Protein AF-A0A937IQE1-F1 (afdb_monomer)

Foldseek 3Di:
DVVVVVVVVVVVVVVPDPCDPVNVVVVVVVVVVVVVVVVVCCVVVVPPPDPPPPPCDDD

Sequence (59 aa):
MYRYEKFRQCLSEISESHVSETDASEAFYNLSGFMSLLIKINEREQIVPKNKSNNHENQ

Structure (mmCIF, N/CA/C/O backbone):
data_AF-A0A937IQE1-F1
#
_entry.id   AF-A0A937IQE1-F1
#
loop_
_atom_site.group_PDB
_atom_site.id
_atom_site.type_symbol
_atom_site.label_atom_id
_atom_site.label_alt_id
_atom_site.label_comp_id
_atom_site.label_asym_id
_atom_site.label_entity_id
_atom_site.label_seq_id
_atom_site.pdbx_PDB_ins_code
_atom_site.Cartn_x
_atom_site.Cartn_y
_atom_site.Cartn_z
_atom_site.occupancy
_atom_site.B_iso_or_equiv
_atom_site.auth_seq_id
_atom_site.auth_comp_id
_atom_site.auth_asym_id
_atom_site.auth_atom_id
_atom_site.pdbx_PDB_model_num
ATOM 1 N N . MET A 1 1 ? -19.278 -2.735 -20.056 1.00 57.66 1 MET A N 1
ATOM 2 C CA . MET A 1 1 ? -18.140 -3.096 -20.930 1.00 57.66 1 MET A CA 1
ATOM 3 C C . MET A 1 1 ? -16.979 -2.098 -20.820 1.00 57.66 1 MET A C 1
ATOM 5 O O . MET 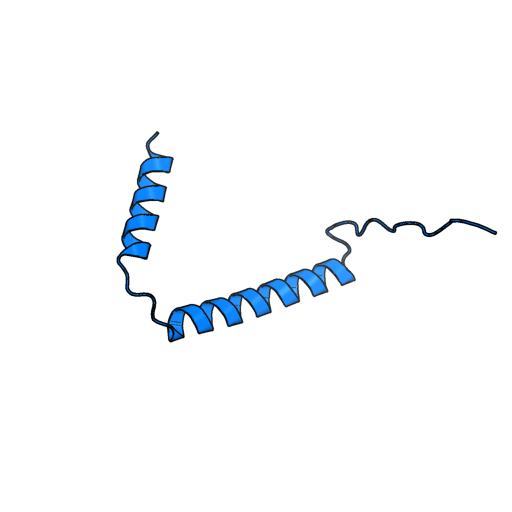A 1 1 ? -15.899 -2.501 -20.425 1.00 57.66 1 MET A O 1
ATOM 9 N N . TYR A 1 2 ? -17.212 -0.791 -20.997 1.00 69.56 2 TYR A N 1
ATOM 10 C CA . TYR A 1 2 ? -16.173 0.262 -21.021 1.00 69.56 2 TYR A CA 1
ATOM 11 C C . TYR A 1 2 ? -15.254 0.392 -19.779 1.00 69.56 2 TYR A C 1
ATOM 13 O O . TYR A 1 2 ? -14.075 0.701 -19.906 1.00 69.56 2 TYR A O 1
ATOM 21 N N . ARG A 1 3 ? -15.761 0.152 -18.559 1.00 70.81 3 ARG A N 1
ATOM 22 C CA . ARG A 1 3 ? -14.948 0.276 -17.327 1.00 70.81 3 ARG A CA 1
ATOM 23 C C . ARG A 1 3 ? -13.950 -0.869 -17.143 1.00 70.81 3 ARG A C 1
ATOM 25 O O . ARG A 1 3 ? -12.859 -0.638 -16.641 1.00 70.81 3 ARG A O 1
ATOM 32 N N . TYR A 1 4 ? -14.328 -2.078 -17.558 1.00 74.94 4 TYR A N 1
ATOM 33 C CA . TYR A 1 4 ? -13.469 -3.257 -17.464 1.00 74.94 4 TYR A CA 1
ATOM 34 C C . TYR A 1 4 ? -12.279 -3.142 -18.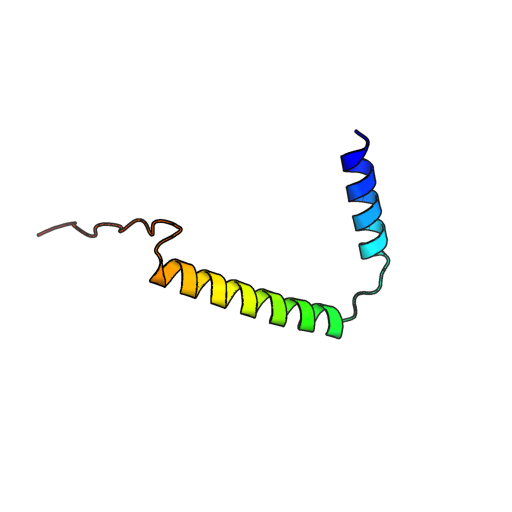420 1.00 74.94 4 TYR A C 1
ATOM 36 O O . TYR A 1 4 ? -11.148 -3.379 -18.016 1.00 74.94 4 TYR A O 1
ATOM 44 N N . GLU A 1 5 ? 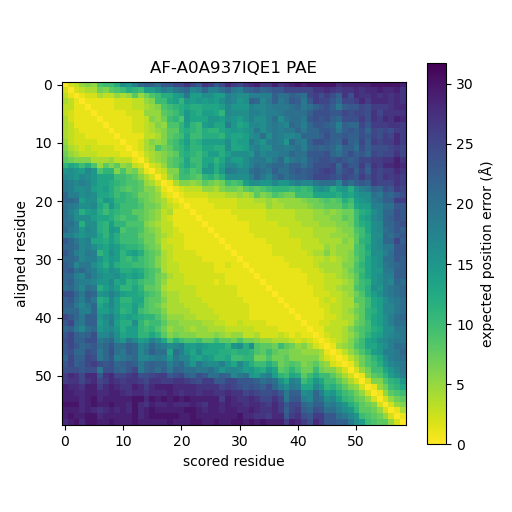-12.516 -2.693 -19.655 1.00 80.19 5 GLU A N 1
ATOM 45 C CA . GLU A 1 5 ? -11.437 -2.490 -20.626 1.00 80.19 5 GLU A CA 1
ATOM 46 C C . GLU A 1 5 ? -10.468 -1.386 -20.200 1.00 80.19 5 GLU A C 1
ATOM 48 O O . GLU A 1 5 ? -9.264 -1.608 -20.254 1.00 80.19 5 GLU A O 1
ATOM 53 N N . LYS A 1 6 ? -10.966 -0.258 -19.667 1.00 79.19 6 LYS A N 1
ATOM 54 C CA . LYS A 1 6 ? -10.107 0.796 -19.094 1.00 79.19 6 LYS A CA 1
ATOM 55 C C . LYS A 1 6 ? -9.267 0.314 -17.918 1.00 79.19 6 LYS A C 1
ATOM 57 O O . LYS A 1 6 ? -8.097 0.659 -17.818 1.00 79.19 6 LYS A O 1
ATOM 62 N N . PHE A 1 7 ? -9.863 -0.469 -17.024 1.00 75.31 7 PHE A N 1
ATOM 63 C CA . PHE A 1 7 ? -9.140 -1.034 -15.890 1.00 75.31 7 PHE A CA 1
ATOM 64 C C . PHE A 1 7 ? -8.040 -1.986 -16.362 1.00 75.31 7 PHE A C 1
ATOM 66 O O . PHE A 1 7 ? -6.899 -1.884 -15.926 1.00 75.31 7 PHE A O 1
ATOM 73 N N . ARG A 1 8 ? -8.365 -2.862 -17.313 1.00 79.69 8 ARG A N 1
ATOM 74 C CA . ARG A 1 8 ? -7.413 -3.818 -17.873 1.00 79.69 8 ARG A CA 1
ATOM 75 C C . ARG A 1 8 ? -6.281 -3.128 -18.651 1.00 79.69 8 ARG A C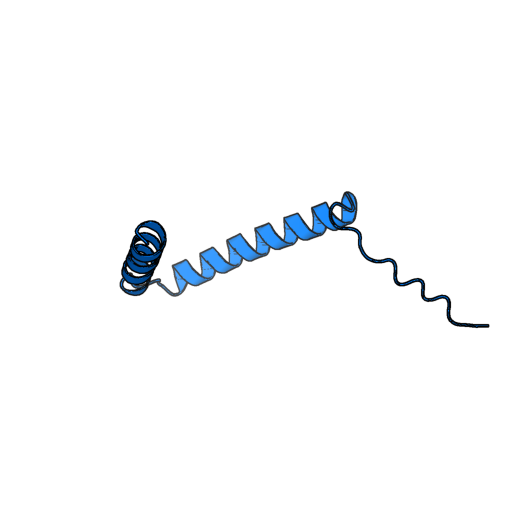 1
ATOM 77 O O . ARG A 1 8 ? -5.150 -3.580 -18.554 1.00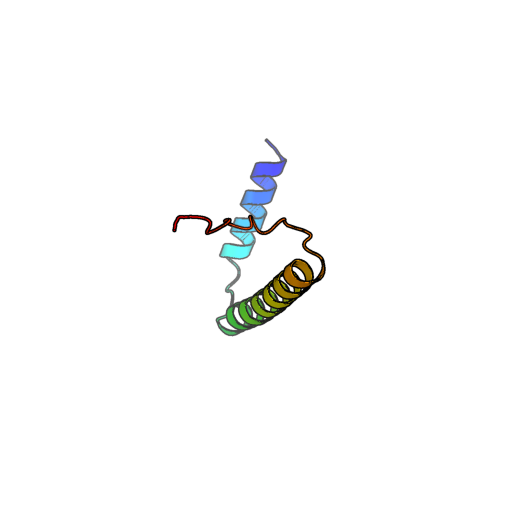 79.69 8 ARG A O 1
ATOM 84 N N . GLN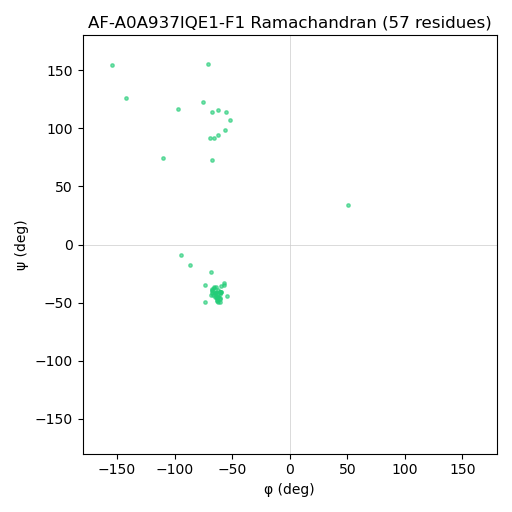 A 1 9 ? -6.574 -2.035 -19.360 1.00 80.06 9 GLN A N 1
ATOM 85 C CA . GLN A 1 9 ? -5.575 -1.205 -20.045 1.00 80.06 9 GLN A CA 1
ATOM 86 C C . GLN A 1 9 ? -4.645 -0.482 -19.055 1.00 80.06 9 GLN A C 1
ATOM 88 O O . GLN A 1 9 ? -3.431 -0.495 -19.218 1.00 80.06 9 GLN A O 1
ATOM 93 N N . CYS A 1 10 ? -5.198 0.079 -17.980 1.00 75.69 10 CYS A N 1
ATOM 94 C CA . CYS A 1 10 ? -4.404 0.689 -16.912 1.00 75.69 10 CYS A CA 1
ATOM 95 C C . CYS A 1 10 ? -3.468 -0.341 -16.251 1.00 75.69 10 CYS A C 1
ATOM 97 O O . CYS A 1 10 ? -2.294 -0.070 -16.018 1.00 75.69 10 CYS A O 1
ATOM 99 N N . LEU A 1 11 ? -3.953 -1.567 -16.022 1.00 70.38 11 LEU A N 1
ATOM 100 C CA . LEU A 1 11 ? -3.117 -2.655 -15.510 1.00 70.38 11 LEU A CA 1
ATOM 101 C C . LEU A 1 11 ? -2.015 -3.084 -16.491 1.00 70.38 11 LEU A C 1
ATOM 103 O O . LEU A 1 11 ? -0.916 -3.396 -16.037 1.00 70.38 11 LEU A O 1
ATOM 107 N N . SER A 1 12 ? -2.275 -3.099 -17.805 1.00 71.50 12 SER A N 1
ATOM 108 C CA . SER A 1 12 ? -1.232 -3.424 -18.787 1.00 71.50 12 SER A CA 1
ATO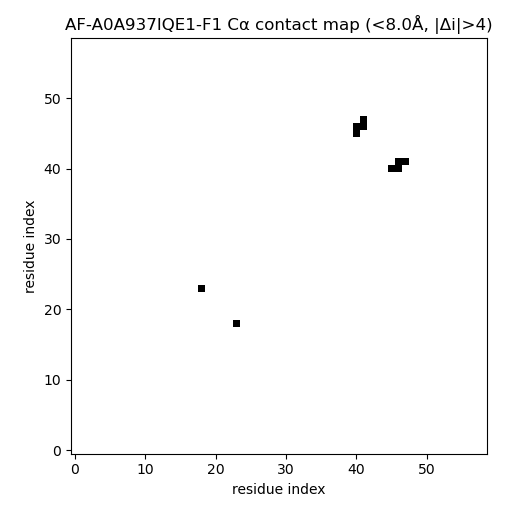M 109 C C . SER A 1 12 ? -0.140 -2.354 -18.843 1.00 71.50 12 SER A C 1
ATOM 111 O O . SER A 1 12 ? 1.035 -2.700 -18.890 1.00 71.50 12 SER A O 1
ATOM 113 N N . GLU A 1 13 ? -0.502 -1.075 -18.732 1.00 70.62 13 GLU A N 1
ATOM 114 C CA . GLU A 1 13 ? 0.461 0.037 -18.673 1.00 70.62 13 GLU A CA 1
ATOM 115 C C . GLU A 1 13 ? 1.350 -0.043 -17.418 1.00 70.62 13 GLU A C 1
ATOM 117 O O . GLU A 1 13 ? 2.552 0.207 -17.482 1.00 70.62 13 GLU A O 1
ATOM 122 N N . ILE A 1 14 ? 0.790 -0.480 -16.285 1.00 69.38 14 ILE A N 1
ATOM 123 C CA . ILE A 1 14 ? 1.562 -0.746 -15.061 1.00 69.38 14 ILE A CA 1
ATOM 124 C C . ILE A 1 14 ? 2.491 -1.953 -15.251 1.00 69.38 14 ILE A C 1
ATOM 126 O O . ILE A 1 14 ? 3.629 -1.919 -14.791 1.00 69.38 14 ILE A O 1
ATOM 130 N N . SER A 1 15 ? 2.041 -3.005 -15.946 1.00 59.97 15 SER A N 1
ATOM 131 C CA . SER A 1 15 ? 2.867 -4.197 -16.200 1.00 59.97 15 SER A CA 1
ATOM 132 C C . SER A 1 15 ? 4.046 -3.945 -17.146 1.00 59.97 15 SER A C 1
ATOM 134 O O . SER A 1 15 ? 5.037 -4.666 -17.083 1.00 59.97 15 SER A O 1
ATOM 136 N N . GLU A 1 16 ? 3.952 -2.917 -17.995 1.00 59.47 16 GLU A N 1
ATOM 137 C CA . GLU A 1 16 ? 5.034 -2.469 -18.882 1.00 59.47 16 GLU A CA 1
ATOM 138 C C . GLU A 1 16 ? 5.985 -1.476 -18.196 1.00 59.47 16 GLU A C 1
ATOM 140 O O . GLU A 1 16 ? 7.117 -1.285 -18.647 1.00 59.47 16 GLU A O 1
ATOM 145 N N . SER A 1 17 ? 5.563 -0.865 -17.083 1.00 67.06 17 SER A N 1
ATOM 146 C CA . SER A 1 17 ? 6.449 -0.063 -16.245 1.00 67.06 17 SER A CA 1
ATOM 147 C C . SER A 1 17 ? 7.359 -0.986 -15.437 1.00 67.06 17 SER A C 1
ATOM 149 O O . SER A 1 17 ? 6.903 -1.864 -14.704 1.00 67.06 17 SER A O 1
ATOM 151 N N . HIS A 1 18 ? 8.671 -0.816 -15.588 1.00 73.06 18 HIS A N 1
ATOM 152 C CA . HIS A 1 18 ? 9.641 -1.575 -14.811 1.00 73.06 18 HIS A CA 1
ATOM 153 C C . HIS A 1 18 ? 9.558 -1.100 -13.356 1.00 73.06 18 HIS A C 1
ATOM 155 O O . HIS A 1 18 ? 10.206 -0.128 -12.978 1.00 73.06 18 HIS A O 1
ATOM 161 N N . VAL A 1 19 ? 8.732 -1.760 -12.543 1.00 72.31 19 VAL A N 1
ATOM 162 C CA . VAL A 1 19 ? 8.730 -1.555 -11.092 1.00 72.31 19 VAL A CA 1
ATOM 163 C C . VAL A 1 19 ? 10.106 -1.983 -10.603 1.00 72.31 19 VAL A C 1
ATOM 165 O O . VAL A 1 19 ? 10.499 -3.141 -10.787 1.00 72.31 19 VAL A O 1
ATOM 168 N N . SER A 1 20 ? 10.879 -1.046 -10.060 1.00 82.69 20 SER A N 1
ATOM 169 C CA . SER A 1 20 ? 12.167 -1.407 -9.483 1.00 82.69 20 SER A CA 1
ATOM 170 C C . SER A 1 20 ? 11.942 -2.188 -8.189 1.00 82.69 20 SER A C 1
ATOM 172 O O . SER A 1 20 ? 10.914 -2.053 -7.521 1.00 82.69 20 SER A O 1
ATOM 174 N N . GLU A 1 21 ? 12.916 -3.007 -7.804 1.00 80.62 21 GLU A N 1
ATOM 175 C CA . GLU A 1 21 ? 12.882 -3.693 -6.508 1.00 80.62 21 GLU A CA 1
ATOM 176 C C . GLU A 1 21 ? 12.756 -2.689 -5.347 1.00 80.62 21 GLU A C 1
ATOM 178 O O . GLU A 1 21 ? 12.063 -2.955 -4.365 1.00 80.62 21 GLU A O 1
ATOM 183 N N . THR A 1 22 ? 13.344 -1.499 -5.502 1.00 86.50 22 THR A N 1
ATOM 184 C CA . THR A 1 22 ? 13.219 -0.382 -4.561 1.00 86.50 22 THR A CA 1
ATOM 185 C C . THR A 1 22 ? 11.774 0.097 -4.435 1.00 86.50 22 THR A C 1
ATOM 187 O O . THR A 1 22 ? 11.271 0.184 -3.317 1.00 86.50 22 THR A O 1
ATOM 190 N N . ASP A 1 23 ? 11.084 0.337 -5.554 1.00 85.38 23 ASP A N 1
ATOM 191 C CA . ASP A 1 23 ? 9.688 0.801 -5.550 1.00 85.38 23 ASP A CA 1
ATOM 192 C C . ASP A 1 23 ? 8.758 -0.249 -4.927 1.00 85.38 23 ASP A C 1
ATOM 194 O O . ASP A 1 23 ? 7.872 0.070 -4.131 1.00 85.38 23 ASP A O 1
ATOM 198 N N . ALA A 1 24 ? 8.981 -1.527 -5.252 1.00 84.88 24 ALA A N 1
ATOM 199 C CA . ALA A 1 24 ? 8.219 -2.637 -4.685 1.00 84.88 24 ALA A CA 1
ATOM 200 C C . ALA A 1 24 ? 8.445 -2.773 -3.170 1.00 84.88 24 ALA A C 1
ATOM 202 O O . ALA A 1 24 ? 7.493 -2.980 -2.411 1.00 84.88 24 ALA A O 1
ATOM 203 N N . SER A 1 25 ? 9.694 -2.627 -2.725 1.00 86.31 25 SER A N 1
ATOM 204 C CA . SER A 1 25 ? 10.074 -2.655 -1.313 1.00 86.31 25 SER A CA 1
ATOM 205 C C . SER A 1 25 ? 9.433 -1.499 -0.540 1.00 86.31 25 SER A C 1
ATOM 207 O O . SER A 1 25 ? 8.798 -1.719 0.494 1.00 86.31 25 SER A O 1
ATOM 209 N N . GLU A 1 26 ? 9.502 -0.275 -1.065 1.00 89.94 26 GLU A N 1
ATOM 210 C CA . GLU A 1 26 ? 8.886 0.900 -0.442 1.00 89.94 26 GLU A CA 1
ATOM 211 C C . GLU A 1 26 ? 7.359 0.761 -0.351 1.00 89.94 26 GLU A C 1
ATOM 213 O O . GLU A 1 26 ? 6.768 0.996 0.710 1.00 89.94 26 GLU A O 1
ATOM 218 N N . ALA A 1 27 ? 6.712 0.293 -1.422 1.00 88.56 27 ALA A N 1
ATOM 219 C CA . ALA A 1 27 ? 5.280 0.013 -1.421 1.00 88.56 27 ALA A CA 1
ATOM 220 C C . ALA A 1 27 ? 4.899 -1.036 -0.361 1.00 88.56 27 ALA A C 1
ATOM 222 O O . ALA A 1 27 ? 3.902 -0.865 0.349 1.00 88.56 27 ALA A O 1
ATOM 223 N N . PHE A 1 28 ? 5.704 -2.091 -0.201 1.00 92.19 28 PHE A N 1
ATOM 224 C CA . PHE A 1 28 ? 5.499 -3.108 0.830 1.00 92.19 28 PHE A CA 1
ATOM 225 C C . PHE A 1 28 ? 5.616 -2.534 2.251 1.00 92.19 28 PHE A C 1
ATOM 227 O O . PHE A 1 28 ? 4.750 -2.792 3.096 1.00 92.19 28 PHE A O 1
ATOM 234 N N . TYR A 1 29 ? 6.643 -1.727 2.531 1.00 91.38 29 TYR A N 1
ATOM 235 C CA . TYR A 1 29 ? 6.813 -1.093 3.844 1.00 91.38 29 TYR A CA 1
ATOM 236 C C . TYR A 1 29 ? 5.654 -0.152 4.182 1.00 91.38 29 TYR A C 1
ATOM 238 O O . TYR A 1 29 ? 5.090 -0.223 5.276 1.00 91.38 29 TYR A O 1
ATOM 246 N N . ASN A 1 30 ? 5.238 0.674 3.226 1.00 89.75 30 ASN A N 1
ATOM 247 C CA . ASN A 1 30 ? 4.128 1.601 3.424 1.00 89.75 30 ASN A CA 1
ATOM 248 C C . ASN A 1 30 ? 2.805 0.858 3.661 1.00 89.75 30 ASN A C 1
ATOM 250 O O . ASN A 1 30 ? 2.066 1.177 4.599 1.00 89.75 30 ASN A O 1
ATOM 254 N N . LEU A 1 31 ? 2.524 -0.176 2.862 1.00 95.69 31 LEU A N 1
ATOM 255 C CA . LEU A 1 31 ? 1.298 -0.960 2.997 1.00 95.69 31 LEU A CA 1
ATOM 256 C C . LEU A 1 31 ? 1.271 -1.761 4.305 1.00 95.69 31 LEU A C 1
ATOM 258 O O . LEU A 1 31 ? 0.244 -1.792 4.985 1.00 95.69 31 LEU A O 1
ATOM 262 N N . SER A 1 32 ? 2.390 -2.372 4.695 1.00 93.38 32 SER A N 1
ATOM 263 C CA . SER A 1 32 ? 2.487 -3.119 5.956 1.00 93.38 32 SER A CA 1
ATOM 264 C C . SER A 1 32 ? 2.309 -2.213 7.180 1.00 93.38 32 SER A C 1
ATOM 266 O O . SER A 1 32 ? 1.575 -2.571 8.107 1.00 93.38 32 SER A O 1
ATOM 268 N N . GLY A 1 33 ? 2.887 -1.007 7.162 1.00 94.50 33 GLY A N 1
ATOM 269 C CA . GLY A 1 33 ? 2.683 0.002 8.201 1.00 94.50 33 GLY A CA 1
ATOM 270 C C . GLY A 1 33 ? 1.218 0.430 8.321 1.00 94.50 33 GLY A C 1
ATOM 271 O O . GLY A 1 33 ? 0.654 0.426 9.420 1.00 94.50 33 GLY A O 1
ATOM 272 N N . PHE A 1 34 ? 0.570 0.724 7.191 1.00 94.56 34 PHE A N 1
ATOM 273 C CA . PHE A 1 34 ? -0.850 1.080 7.154 1.00 94.56 34 PHE A CA 1
ATOM 274 C C . PHE A 1 34 ? -1.748 -0.049 7.686 1.00 94.56 34 PHE A C 1
ATOM 276 O O . PHE A 1 34 ? -2.595 0.188 8.549 1.00 94.56 34 PHE A O 1
ATOM 283 N N . MET A 1 35 ? -1.518 -1.294 7.258 1.00 92.75 35 MET A N 1
ATOM 284 C CA . MET A 1 35 ? -2.266 -2.458 7.748 1.00 92.75 35 MET A CA 1
ATOM 285 C C . MET A 1 35 ? -2.071 -2.679 9.254 1.00 92.75 35 MET A C 1
ATOM 287 O O . MET A 1 35 ? -3.035 -2.975 9.962 1.00 92.75 35 MET A O 1
ATOM 291 N N . SER A 1 36 ? -0.857 -2.473 9.776 1.00 95.12 36 SER A N 1
ATOM 292 C CA . SER A 1 36 ? -0.587 -2.538 11.219 1.00 95.12 36 SER A CA 1
ATOM 293 C C . SER A 1 36 ? -1.406 -1.510 12.008 1.00 95.12 36 SER A C 1
ATOM 295 O O . SER A 1 36 ? -1.956 -1.829 13.066 1.00 95.12 36 SER A O 1
ATOM 297 N N . LEU A 1 37 ? -1.537 -0.283 11.491 1.00 94.75 37 LEU A N 1
ATOM 298 C CA . LEU A 1 37 ? -2.372 0.753 12.105 1.00 94.75 37 LEU A CA 1
ATOM 299 C C . LEU A 1 37 ? -3.852 0.368 12.094 1.00 94.75 37 LEU A C 1
ATOM 301 O O . LEU A 1 37 ? -4.509 0.487 13.129 1.00 94.75 37 LEU A O 1
ATOM 305 N N . LEU A 1 38 ? -4.362 -0.144 10.971 1.00 93.06 38 LEU A N 1
ATOM 306 C CA . LEU A 1 38 ? -5.748 -0.606 10.875 1.00 93.06 38 LEU A CA 1
ATOM 307 C C . LEU A 1 38 ? -6.053 -1.729 11.873 1.00 93.06 38 LEU A C 1
ATOM 309 O O . LEU A 1 38 ? -7.097 -1.693 12.520 1.00 93.06 38 LEU A O 1
ATOM 313 N N . ILE A 1 39 ? -5.134 -2.682 12.056 1.00 90.94 39 ILE A N 1
ATOM 314 C CA . ILE A 1 39 ? -5.279 -3.745 13.061 1.00 90.94 39 ILE A CA 1
ATOM 315 C C . ILE 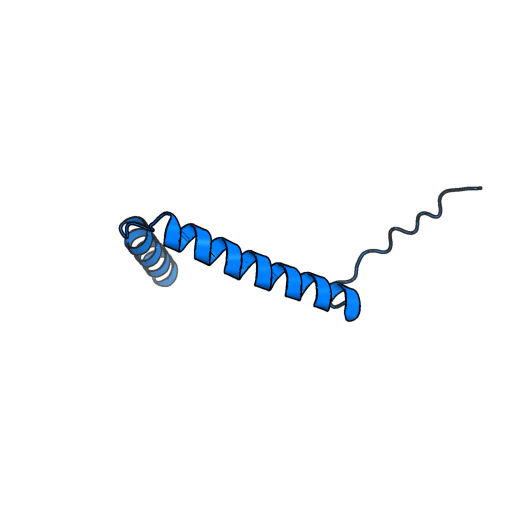A 1 39 ? -5.369 -3.140 14.464 1.00 90.94 39 ILE A C 1
ATOM 317 O O . ILE A 1 39 ? -6.305 -3.451 15.195 1.00 90.94 39 ILE A O 1
ATOM 321 N N . LYS A 1 40 ? -4.457 -2.231 14.829 1.00 92.50 40 LYS A N 1
ATOM 322 C CA . LYS A 1 40 ? -4.463 -1.584 16.155 1.00 92.50 40 LYS A CA 1
ATOM 323 C C . LYS A 1 40 ? -5.744 -0.793 16.415 1.00 92.50 40 LYS A C 1
ATOM 325 O O . LYS A 1 40 ? -6.265 -0.828 17.528 1.00 92.50 40 LYS A O 1
ATOM 330 N N . ILE A 1 41 ? -6.247 -0.083 15.407 1.00 91.88 41 ILE A N 1
ATOM 331 C CA . ILE A 1 41 ? -7.526 0.631 15.495 1.00 91.88 41 ILE A CA 1
ATOM 332 C C . ILE A 1 41 ? -8.655 -0.375 15.702 1.00 91.88 41 ILE A C 1
ATOM 334 O O . ILE A 1 41 ? -9.443 -0.224 16.629 1.00 91.88 41 ILE A O 1
ATOM 338 N N . ASN A 1 42 ? -8.698 -1.439 14.900 1.00 89.38 42 ASN A N 1
ATOM 339 C CA . ASN A 1 42 ? -9.711 -2.476 15.031 1.00 89.38 42 ASN A CA 1
ATOM 340 C C . ASN A 1 42 ? -9.687 -3.155 16.412 1.00 89.38 42 ASN A C 1
ATOM 342 O O . ASN A 1 42 ? -10.731 -3.502 16.951 1.00 89.38 42 ASN A O 1
ATOM 346 N N . GLU A 1 43 ? -8.511 -3.332 17.011 1.00 87.31 43 GLU A N 1
ATOM 347 C CA . GLU A 1 43 ? -8.370 -3.899 18.354 1.00 87.31 43 GLU A CA 1
ATOM 348 C C . GLU A 1 43 ? -8.913 -3.000 19.458 1.00 87.31 43 GLU A C 1
ATOM 350 O O . GLU A 1 43 ? -9.545 -3.505 20.390 1.00 87.31 43 GLU A O 1
ATOM 355 N N . ARG A 1 44 ? -8.682 -1.688 19.343 1.00 89.00 44 ARG A N 1
ATOM 356 C CA . ARG A 1 44 ? -9.168 -0.687 20.299 1.00 89.00 44 ARG A CA 1
ATOM 357 C C . ARG A 1 44 ? -10.664 -0.450 20.162 1.00 89.00 44 ARG A C 1
ATOM 359 O O . ARG A 1 44 ? -11.384 -0.498 21.151 1.00 89.00 44 ARG A O 1
ATOM 366 N N . GLU A 1 45 ? -11.111 -0.232 18.934 1.00 89.50 45 GLU A N 1
ATOM 367 C CA . GLU A 1 45 ? -12.457 0.249 18.634 1.00 89.50 45 GLU A CA 1
ATOM 368 C C . GLU A 1 45 ? -13.444 -0.893 18.326 1.00 89.50 45 GLU A C 1
ATOM 370 O O . GLU A 1 45 ? -14.640 -0.651 18.214 1.00 89.50 45 GLU A O 1
ATOM 375 N N . GLN A 1 46 ? -12.969 -2.142 18.181 1.00 79.06 46 GLN A N 1
ATOM 376 C CA . GLN A 1 46 ? -13.784 -3.325 17.837 1.00 79.06 46 GLN A CA 1
ATOM 377 C C . GLN A 1 46 ? -14.677 -3.111 16.599 1.00 79.06 46 GLN A C 1
ATOM 379 O O . GLN A 1 46 ? -15.780 -3.651 16.520 1.00 79.06 46 GLN A O 1
ATOM 384 N N . ILE A 1 47 ? -14.197 -2.324 15.624 1.00 78.69 47 ILE A N 1
ATOM 385 C CA . ILE A 1 47 ? -14.942 -1.954 14.403 1.00 78.69 47 ILE A CA 1
ATOM 386 C C . ILE A 1 47 ? -15.425 -3.206 13.669 1.00 78.69 47 ILE A C 1
ATOM 388 O O . ILE A 1 47 ? -16.575 -3.289 13.242 1.00 78.69 47 ILE A O 1
ATOM 392 N N . VAL A 1 48 ? -14.541 -4.192 13.543 1.00 77.06 48 VAL A N 1
ATOM 393 C CA . VAL A 1 48 ? -14.869 -5.551 13.137 1.00 77.06 48 VAL A CA 1
ATOM 394 C C . VAL A 1 48 ? -15.013 -6.372 14.413 1.00 77.06 48 VAL A C 1
ATOM 396 O O . VAL A 1 48 ? -14.016 -6.549 15.125 1.00 77.06 48 VAL A O 1
ATOM 399 N N . PRO A 1 49 ? -16.212 -6.909 14.698 1.00 71.19 49 PRO A N 1
ATOM 400 C CA . PRO A 1 49 ? -16.416 -7.785 15.836 1.00 71.19 49 PRO A CA 1
ATOM 401 C C . PRO A 1 49 ? -15.434 -8.951 15.755 1.00 71.19 49 PRO A C 1
ATOM 403 O O . PRO A 1 49 ? -15.511 -9.789 14.853 1.00 71.19 49 PRO A O 1
ATOM 406 N N . LYS A 1 50 ? -14.491 -9.027 16.697 1.00 69.00 50 LYS A N 1
ATOM 407 C CA . LYS A 1 50 ? -13.773 -10.278 16.914 1.00 69.00 50 LYS A CA 1
ATOM 408 C C . LYS A 1 50 ? -14.816 -11.235 17.479 1.00 69.00 50 LYS A C 1
ATOM 410 O O . LYS A 1 50 ? -15.322 -10.986 18.573 1.00 69.00 50 LYS A O 1
ATOM 415 N N . ASN A 1 51 ? -15.171 -12.292 16.741 1.00 62.97 51 ASN A N 1
ATOM 416 C CA . ASN A 1 51 ? -15.944 -13.391 17.312 1.00 62.97 51 ASN A CA 1
ATOM 417 C C . ASN A 1 51 ? -15.201 -13.815 18.577 1.00 62.97 51 ASN A C 1
ATOM 419 O O . ASN A 1 51 ? -14.112 -14.385 18.503 1.00 62.97 51 ASN A O 1
ATOM 423 N N . LYS A 1 52 ? -15.755 -13.478 19.745 1.00 60.41 52 LYS A N 1
ATOM 424 C CA . LYS A 1 52 ? -15.348 -14.111 20.987 1.00 60.41 52 LYS A CA 1
ATOM 425 C C . LYS A 1 52 ? -15.801 -15.548 20.812 1.00 60.41 52 LYS A C 1
ATOM 427 O O . LYS A 1 52 ? -16.963 -15.858 21.055 1.00 60.41 52 LYS A O 1
ATOM 432 N N . SER A 1 53 ? -14.920 -16.399 20.296 1.00 54.00 53 SER A N 1
ATOM 433 C CA . SER A 1 53 ? -15.058 -17.830 20.495 1.00 54.00 53 SER A CA 1
ATOM 434 C C . SER A 1 53 ? -15.101 -18.000 22.003 1.00 54.00 53 SER A C 1
ATOM 436 O O . SER A 1 53 ? -14.082 -17.890 22.685 1.00 54.00 53 SER A O 1
ATOM 438 N N . ASN A 1 54 ? -16.313 -18.126 22.534 1.00 48.00 54 ASN A N 1
ATOM 439 C CA . ASN A 1 54 ? -16.532 -18.555 23.893 1.00 48.00 54 ASN A CA 1
ATOM 440 C C . ASN A 1 54 ? -15.957 -19.969 23.949 1.00 48.00 54 ASN A C 1
ATOM 442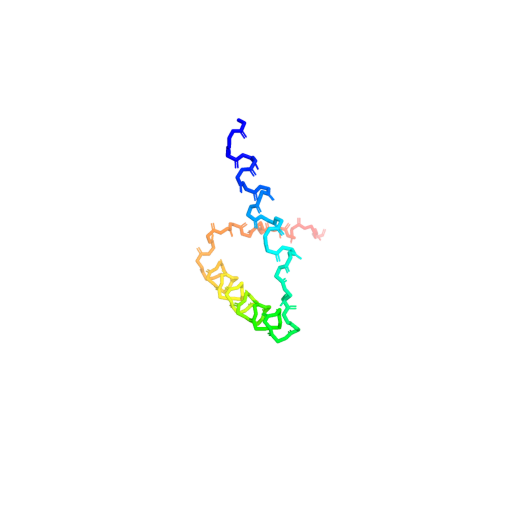 O O . ASN A 1 54 ? -16.642 -20.925 23.599 1.00 48.00 54 ASN A O 1
ATOM 446 N N . ASN A 1 55 ? -14.699 -20.098 24.368 1.00 50.22 55 ASN A N 1
ATOM 447 C CA . ASN A 1 55 ? -14.187 -21.340 24.929 1.00 50.22 55 ASN A CA 1
ATOM 448 C C . ASN A 1 55 ? -14.908 -21.549 26.270 1.00 50.22 55 ASN A C 1
ATOM 450 O O . ASN A 1 55 ? -14.353 -21.325 27.341 1.00 50.22 55 ASN A O 1
ATOM 454 N N . HIS A 1 56 ? -16.187 -21.902 26.184 1.00 52.44 56 HIS A N 1
ATOM 455 C CA . HIS A 1 56 ? -16.937 -22.575 27.227 1.00 52.44 56 HIS A CA 1
ATOM 456 C C . HIS A 1 56 ? -17.203 -23.993 26.728 1.00 52.44 56 HIS A C 1
ATOM 458 O O . HIS A 1 56 ? -18.304 -24.331 26.319 1.00 52.44 56 HIS A O 1
ATOM 464 N N . GLU A 1 57 ? -16.156 -24.806 26.755 1.00 45.91 57 GLU A N 1
ATOM 465 C CA . GLU A 1 57 ? -16.241 -26.261 26.788 1.00 45.91 57 GLU A CA 1
ATOM 466 C C . GLU A 1 57 ? -15.114 -26.717 27.720 1.00 45.91 57 GLU A C 1
ATOM 468 O O . GLU A 1 57 ? -13.971 -26.322 27.521 1.00 45.91 57 GLU A O 1
ATOM 473 N N . ASN A 1 58 ? -15.287 -27.505 28.768 1.00 44.84 58 ASN A N 1
ATOM 474 C CA . ASN A 1 58 ? -16.413 -27.884 29.611 1.00 44.84 58 ASN A CA 1
ATOM 475 C C . ASN A 1 58 ? -15.762 -28.269 30.956 1.00 44.84 58 ASN A C 1
ATOM 477 O O . ASN A 1 58 ? -14.579 -28.622 30.993 1.00 44.84 58 ASN A O 1
ATOM 481 N N . GLN A 1 59 ? -16.523 -28.145 32.042 1.00 39.50 59 GLN A N 1
ATOM 482 C CA . GLN A 1 59 ? -16.213 -28.790 33.322 1.00 39.50 59 GLN A CA 1
ATOM 483 C C . GLN A 1 59 ? -16.175 -30.314 33.179 1.00 39.50 59 GLN A C 1
ATOM 485 O O . GLN A 1 59 ? -16.884 -30.832 32.285 1.00 39.50 59 GLN A O 1
#

Solvent-accessible surface area (backbone atoms only — not comparable to full-atom values): 3694 Å² total; per-residue (Å²): 114,73,68,61,54,52,52,53,50,54,51,50,57,54,71,70,46,83,75,43,71,65,57,54,50,52,52,49,54,54,50,52,52,52,52,52,50,53,51,54,49,33,70,76,67,45,76,60,76,73,80,75,76,75,87,81,78,78,136

Secondary structure (DSSP, 8-state):
-HHHHHHHHHHHHHHHS---HHHHHHHHHHHHHHHHHHHHHHHHH-SS-----------

Radius of gyration: 20.3 Å; Cα contacts (8 Å, |Δi|>4): 5; chains: 1; bounding box: 31×30×54 Å

Mean predicted aligned error: 12.98 Å

pLDDT: mean 76.82, std 14.81, range [39.5, 95.69]